Protein AF-A0A1L7NMD7-F1 (afdb_monomer)

Radius of gyration: 13.98 Å; Cα contacts (8 Å, |Δi|>4): 120; chains: 1; bounding box: 29×30×45 Å

Nearest PDB structures (foldseek):
  2lnh-assembly1_B  TM=7.136E-01  e=2.552E+00  Homo sapiens
  7uwy-assembly1_A  TM=5.255E-01  e=3.403E+00  synthetic construct
  7tpm-assembly1_A  TM=3.842E-01  e=9.051E+00  Borreliella burgdorferi
  3asi-assembly1_A  TM=2.405E-01  e=6.050E+00  Bos taurus

Secondary structure (DSSP, 8-state):
----------PPPPPTT-EEEETTEEEEEEE---SSEEEEEEETTEEEEEEEBTTTB--EEEE------

Mean predicted aligned error: 8.28 Å

Foldseek 3Di:
DDDDPDPLPWADWADFQWWKDWPRWIWGFHDTPTGQAWTWTATPNDIDTDGDDPPDTHIGTPGHPDPPD

pLDDT: mean 80.5, std 16.06, range [46.31, 97.31]

Organism: Pseudomonas putida (NCBI:txid303)

Solvent-accessible surface area (backbone atoms only — not comparable to full-atom values): 4296 Å² total; per-residue (Å²): 139,81,80,82,73,76,71,78,77,56,42,76,50,61,59,67,55,19,31,30,37,44,98,88,44,64,29,33,31,66,44,45,86,31,42,79,40,65,34,32,28,37,41,96,88,43,79,49,75,44,74,53,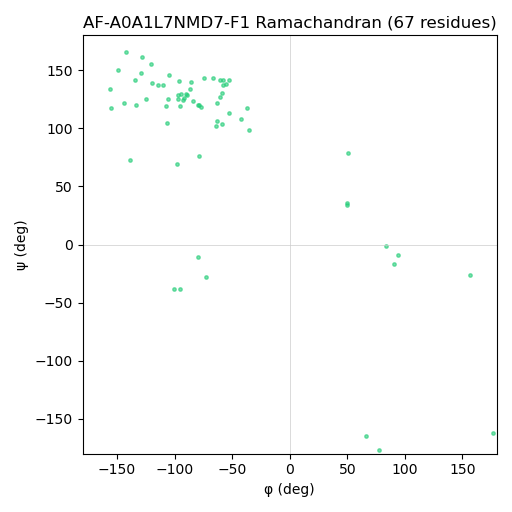49,93,90,79,56,76,73,43,83,76,44,70,58,81,78,82,122

Sequence (69 aa):
MDSSQPDDQARLPLPVGAVIEYCGDLAVVVRDPGGEGRLTVKVRGCVTQWRWTHEGVSCSVVSIPGCKR

Structure (mmCIF, N/CA/C/O backbone):
data_AF-A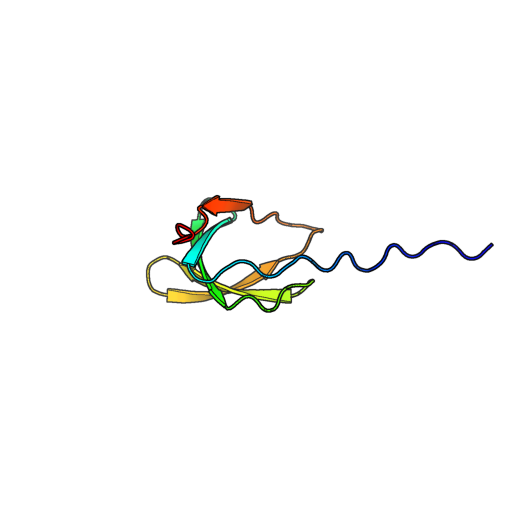0A1L7NMD7-F1
#
_entry.id   AF-A0A1L7NMD7-F1
#
loop_
_atom_site.group_PDB
_atom_site.id
_atom_site.type_symbol
_atom_site.label_atom_id
_atom_site.label_alt_id
_atom_site.label_comp_id
_atom_site.label_asym_id
_atom_site.label_entity_id
_atom_site.label_seq_id
_atom_site.pdbx_PDB_ins_code
_atom_site.Cartn_x
_atom_site.Cartn_y
_atom_site.Cartn_z
_atom_site.occupancy
_atom_site.B_iso_or_equiv
_atom_site.auth_seq_id
_atom_site.auth_comp_id
_atom_site.auth_asym_id
_atom_site.auth_atom_id
_atom_site.pdbx_PDB_model_num
ATOM 1 N N . MET A 1 1 ? 20.258 9.061 -34.930 1.00 55.91 1 MET A N 1
ATOM 2 C CA . MET A 1 1 ? 18.951 8.689 -34.360 1.00 55.91 1 MET A CA 1
ATOM 3 C C . MET A 1 1 ? 19.238 7.637 -33.318 1.00 55.91 1 MET A C 1
ATOM 5 O O . MET A 1 1 ? 19.557 6.524 -33.696 1.00 55.91 1 MET A O 1
ATOM 9 N N . ASP A 1 2 ? 19.232 8.027 -32.053 1.00 47.16 2 ASP A N 1
ATOM 10 C CA . ASP A 1 2 ? 19.214 7.104 -30.917 1.00 47.16 2 ASP A CA 1
ATOM 11 C C . ASP A 1 2 ? 18.224 7.748 -29.934 1.00 47.16 2 ASP A C 1
ATOM 13 O O . ASP A 1 2 ? 18.536 8.740 -29.286 1.00 47.16 2 ASP A O 1
ATOM 17 N N . SER A 1 3 ? 16.937 7.678 -30.284 1.00 49.12 3 SER A N 1
ATOM 18 C CA . SER A 1 3 ? 15.980 6.762 -29.658 1.00 49.12 3 SER A CA 1
ATOM 19 C C . SER A 1 3 ? 16.042 6.875 -28.139 1.00 49.12 3 SER A C 1
ATOM 21 O O . SER A 1 3 ? 16.648 6.063 -27.457 1.00 49.12 3 SER A O 1
ATOM 23 N N . SER A 1 4 ? 15.397 7.927 -27.638 1.00 57.00 4 SER A N 1
ATOM 24 C CA . SER A 1 4 ? 15.054 8.142 -26.238 1.00 57.00 4 SER A CA 1
ATOM 25 C C . SER A 1 4 ? 14.543 6.847 -25.596 1.00 57.00 4 SER A C 1
ATOM 27 O O . SER A 1 4 ? 13.424 6.423 -25.879 1.00 57.00 4 SER A O 1
ATOM 29 N N . GLN A 1 5 ? 15.333 6.220 -24.724 1.00 56.41 5 GLN A N 1
ATOM 30 C CA . GLN A 1 5 ? 14.755 5.356 -23.699 1.00 56.41 5 GLN A CA 1
ATOM 31 C C . GLN A 1 5 ? 14.207 6.307 -22.634 1.00 56.41 5 GLN A C 1
ATOM 33 O O . GLN A 1 5 ? 14.986 7.112 -22.120 1.00 56.41 5 GLN A O 1
ATOM 38 N N . PRO A 1 6 ? 12.891 6.326 -22.357 1.00 50.34 6 PRO A N 1
ATOM 39 C CA . PRO A 1 6 ? 12.399 7.134 -21.258 1.00 50.34 6 PRO A CA 1
ATOM 40 C C . PRO A 1 6 ? 13.077 6.593 -20.006 1.00 50.34 6 PRO A C 1
ATOM 42 O O . PRO A 1 6 ? 13.064 5.380 -19.792 1.00 50.34 6 PRO A O 1
ATOM 45 N N . ASP A 1 7 ? 13.716 7.480 -19.242 1.00 51.34 7 ASP A N 1
ATOM 46 C CA . ASP A 1 7 ? 14.149 7.191 -17.885 1.00 51.34 7 ASP A CA 1
ATOM 47 C C . ASP A 1 7 ? 13.084 6.323 -17.225 1.00 51.34 7 ASP A C 1
ATOM 49 O O . ASP A 1 7 ? 11.920 6.727 -17.137 1.00 51.34 7 ASP A O 1
ATOM 53 N N . ASP A 1 8 ? 13.498 5.113 -16.855 1.00 51.91 8 ASP A N 1
ATOM 54 C CA . ASP A 1 8 ? 12.846 4.220 -15.910 1.00 51.91 8 ASP A CA 1
ATOM 55 C C . ASP A 1 8 ? 12.237 5.117 -14.829 1.00 51.91 8 ASP A C 1
ATOM 57 O O . ASP A 1 8 ? 12.971 5.711 -14.033 1.00 51.91 8 ASP A O 1
ATOM 61 N N . GLN A 1 9 ? 10.934 5.408 -14.939 1.00 53.69 9 GLN A N 1
ATOM 62 C CA . GLN A 1 9 ? 10.333 6.580 -14.304 1.00 53.69 9 GLN A CA 1
ATOM 63 C C . GLN A 1 9 ? 10.143 6.230 -12.832 1.00 53.69 9 GLN A C 1
ATOM 65 O O . GLN A 1 9 ? 9.065 5.840 -12.385 1.00 53.69 9 GLN A O 1
ATOM 70 N N . ALA A 1 10 ? 11.254 6.257 -12.098 1.00 63.12 10 ALA A N 1
ATOM 71 C CA . ALA A 1 10 ? 11.387 5.666 -10.791 1.00 63.12 10 ALA A CA 1
ATOM 72 C C . ALA A 1 10 ? 10.421 6.381 -9.855 1.00 63.12 10 ALA A C 1
ATOM 74 O O . ALA A 1 10 ? 10.607 7.539 -9.477 1.00 63.12 10 ALA A O 1
ATOM 75 N N . ARG A 1 11 ? 9.340 5.684 -9.510 1.00 79.69 11 ARG A N 1
ATOM 76 C CA . ARG A 1 11 ? 8.304 6.216 -8.636 1.00 79.69 11 ARG A CA 1
ATOM 77 C C . ARG A 1 11 ? 8.925 6.624 -7.301 1.00 79.69 11 ARG A C 1
ATOM 79 O O . ARG A 1 11 ? 9.702 5.876 -6.706 1.00 79.69 11 ARG A O 1
ATOM 86 N N . LEU A 1 12 ? 8.526 7.782 -6.784 1.00 85.12 12 LEU A N 1
ATOM 87 C CA . LEU A 1 12 ? 8.900 8.183 -5.432 1.00 85.12 12 LEU A CA 1
ATOM 88 C C . LEU A 1 12 ? 8.366 7.178 -4.399 1.00 85.12 12 LEU A C 1
ATOM 90 O O . LEU A 1 12 ? 7.229 6.718 -4.545 1.00 85.12 12 LEU A O 1
ATOM 94 N N . PRO A 1 13 ? 9.136 6.860 -3.343 1.00 89.69 13 PRO A N 1
ATOM 95 C CA . PRO A 1 13 ? 8.662 6.020 -2.252 1.00 89.69 13 PRO A CA 1
ATOM 96 C C . PRO A 1 13 ? 7.345 6.527 -1.653 1.00 89.69 13 PRO A C 1
ATOM 98 O O . PRO A 1 13 ? 7.154 7.729 -1.463 1.00 89.69 13 PRO A O 1
ATOM 101 N N . LEU A 1 14 ? 6.452 5.607 -1.299 1.00 89.88 14 LEU A N 1
ATOM 102 C CA . LEU A 1 14 ? 5.280 5.901 -0.493 1.00 89.88 14 LEU A CA 1
ATOM 103 C C . LEU A 1 14 ? 5.687 6.111 0.966 1.00 89.88 14 LEU A C 1
ATOM 105 O O . LEU A 1 14 ? 6.547 5.393 1.487 1.00 89.88 14 LEU A O 1
ATOM 109 N N . PRO A 1 15 ? 5.028 7.045 1.664 1.00 92.56 15 PRO A N 1
ATOM 110 C CA . PRO A 1 15 ? 5.273 7.240 3.078 1.00 92.56 15 PRO A CA 1
ATOM 111 C C . PRO A 1 15 ? 4.807 6.026 3.889 1.00 92.56 15 PRO A C 1
ATOM 113 O O . PRO A 1 15 ? 3.767 5.421 3.615 1.00 92.56 15 PRO A O 1
ATOM 116 N N . VAL A 1 16 ? 5.564 5.703 4.939 1.00 94.00 16 VAL A N 1
ATOM 117 C CA . VAL A 1 16 ? 5.176 4.686 5.923 1.00 94.00 16 VAL A CA 1
ATOM 118 C C . VAL A 1 16 ? 3.844 5.078 6.555 1.00 94.00 16 VAL A C 1
ATOM 120 O O . VAL A 1 16 ? 3.676 6.202 7.018 1.00 94.00 16 VAL A O 1
ATOM 123 N N . GLY A 1 17 ? 2.905 4.138 6.583 1.00 94.75 17 GLY A N 1
ATOM 124 C CA . GLY A 1 17 ? 1.543 4.333 7.066 1.00 94.75 17 GLY A CA 1
ATOM 125 C C . GLY A 1 17 ? 0.531 4.690 5.977 1.00 94.75 17 GLY A C 1
ATOM 126 O O . GLY A 1 17 ? -0.659 4.709 6.282 1.00 94.75 17 GLY A O 1
ATOM 127 N N . ALA A 1 18 ? 0.957 4.973 4.738 1.00 94.38 18 ALA A N 1
ATOM 128 C CA . ALA A 1 18 ? 0.019 5.175 3.634 1.00 94.38 18 ALA A CA 1
ATOM 129 C C . ALA A 1 18 ? -0.855 3.937 3.441 1.00 94.38 18 ALA A C 1
ATOM 131 O O . ALA A 1 18 ? -0.371 2.811 3.569 1.00 94.38 18 ALA A O 1
ATOM 132 N N . VAL A 1 19 ? -2.131 4.140 3.127 1.00 94.75 19 VAL A N 1
ATOM 133 C CA . VAL A 1 19 ? -3.038 3.050 2.773 1.00 94.75 19 VAL A CA 1
ATOM 134 C C . VAL A 1 19 ? -3.107 2.962 1.263 1.00 94.75 19 VAL A C 1
ATOM 136 O O . VAL A 1 19 ? -3.357 3.963 0.590 1.00 94.75 19 VAL A O 1
ATOM 139 N N . ILE A 1 20 ? -2.901 1.760 0.743 1.00 92.94 20 ILE A N 1
ATOM 140 C CA . ILE A 1 20 ? -3.050 1.446 -0.672 1.00 92.94 20 ILE A CA 1
ATOM 141 C C . ILE A 1 20 ? -4.098 0.360 -0.876 1.00 92.94 20 ILE A C 1
ATOM 143 O O . ILE A 1 20 ? -4.342 -0.446 0.021 1.00 92.94 20 ILE A O 1
ATOM 147 N N . GLU A 1 21 ? -4.681 0.331 -2.065 1.00 91.44 21 GLU A N 1
ATOM 148 C CA . GLU A 1 21 ? -5.600 -0.711 -2.509 1.00 91.44 21 GLU A CA 1
ATOM 149 C C . GLU A 1 21 ? -4.993 -1.495 -3.672 1.00 91.44 21 GLU A C 1
ATOM 151 O O . GLU A 1 21 ? -4.424 -0.914 -4.603 1.00 91.44 21 GLU A O 1
ATOM 156 N N . TYR A 1 22 ? -5.143 -2.818 -3.616 1.00 87.50 22 TYR A N 1
ATOM 157 C CA . TYR A 1 22 ? -4.772 -3.735 -4.685 1.00 87.50 22 TYR A CA 1
ATOM 158 C C . TYR A 1 22 ? -5.769 -4.888 -4.765 1.00 87.50 22 TYR A C 1
ATOM 160 O O . TYR A 1 22 ? -5.957 -5.608 -3.786 1.00 87.50 22 TYR A O 1
ATOM 168 N N . CYS A 1 23 ? -6.408 -5.075 -5.922 1.00 87.00 23 CYS A N 1
ATOM 169 C CA . CYS A 1 23 ? -7.409 -6.129 -6.137 1.00 87.00 23 CYS A CA 1
ATOM 170 C C . CYS A 1 23 ? -8.508 -6.188 -5.047 1.00 87.00 23 CYS A C 1
ATOM 172 O O . CYS A 1 23 ? -8.987 -7.268 -4.711 1.00 87.00 23 CYS A O 1
ATOM 174 N N . GLY A 1 24 ? -8.894 -5.034 -4.488 1.00 88.19 24 GLY A N 1
ATOM 175 C CA . GLY A 1 24 ? -9.894 -4.919 -3.418 1.00 88.19 24 GLY A CA 1
ATOM 176 C C . GLY A 1 24 ? -9.367 -5.146 -1.995 1.00 88.19 24 GLY A C 1
ATOM 177 O O . GLY A 1 24 ? -10.130 -5.017 -1.039 1.00 88.19 24 GLY A O 1
ATOM 178 N N . ASP A 1 25 ? -8.079 -5.457 -1.820 1.00 90.75 25 ASP A N 1
ATOM 179 C CA . ASP A 1 25 ? -7.444 -5.543 -0.506 1.00 90.75 25 ASP A CA 1
ATOM 180 C C . ASP A 1 25 ? -6.768 -4.222 -0.124 1.00 90.75 25 ASP A C 1
ATOM 182 O O . ASP A 1 25 ? -5.943 -3.680 -0.864 1.00 90.75 25 ASP A O 1
ATOM 186 N N . LEU A 1 26 ? -7.080 -3.737 1.081 1.00 94.62 26 LEU A N 1
ATOM 187 C CA . LEU A 1 26 ? -6.423 -2.581 1.686 1.00 94.62 26 LEU A CA 1
ATOM 188 C C . LEU A 1 26 ? -5.165 -3.002 2.447 1.00 94.62 26 LEU A C 1
ATOM 190 O O . LEU A 1 26 ? -5.181 -3.929 3.266 1.00 94.62 26 LEU A O 1
ATOM 194 N N . ALA A 1 27 ? -4.085 -2.263 2.219 1.00 94.81 27 ALA A N 1
ATOM 195 C CA . ALA A 1 27 ? -2.784 -2.520 2.808 1.00 94.81 27 ALA A CA 1
ATOM 196 C C . ALA A 1 27 ? -2.154 -1.241 3.352 1.00 94.81 27 ALA A C 1
ATOM 198 O O . ALA A 1 27 ? -2.235 -0.185 2.731 1.00 94.81 27 ALA A O 1
ATOM 199 N N . VAL A 1 28 ? -1.482 -1.342 4.498 1.00 96.25 28 VAL A N 1
ATOM 200 C CA . VAL A 1 28 ? -0.723 -0.228 5.080 1.00 96.25 28 VAL A CA 1
ATOM 201 C C . VAL A 1 28 ? 0.742 -0.366 4.696 1.00 96.25 28 VAL A C 1
ATOM 203 O O . VAL A 1 28 ? 1.353 -1.396 4.977 1.00 96.25 28 VAL A O 1
ATOM 206 N N . VAL A 1 29 ? 1.328 0.664 4.095 1.00 94.69 29 VAL A N 1
ATOM 207 C CA . VAL A 1 29 ? 2.751 0.708 3.752 1.00 94.69 29 VAL A CA 1
ATOM 208 C C . VAL A 1 29 ? 3.592 0.645 5.022 1.00 94.69 29 VAL A C 1
ATOM 210 O O . VAL A 1 29 ? 3.481 1.493 5.902 1.00 94.69 29 VAL A O 1
ATOM 213 N N . VAL A 1 30 ? 4.461 -0.357 5.108 1.00 96.19 30 VAL A N 1
ATOM 214 C CA . VAL A 1 30 ? 5.426 -0.520 6.206 1.00 96.19 30 VAL A CA 1
ATOM 215 C C . VAL A 1 30 ? 6.809 -0.043 5.773 1.00 96.19 30 VA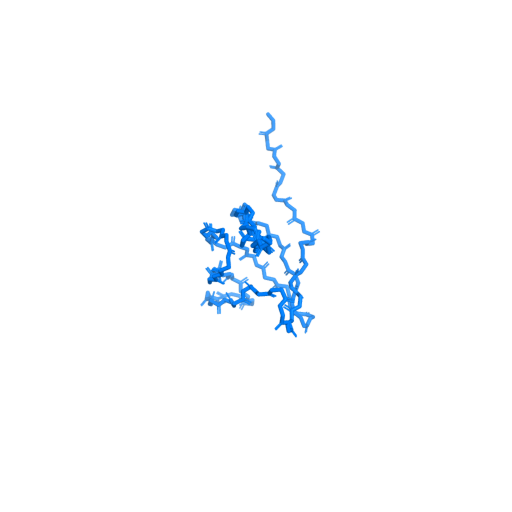L A C 1
ATOM 217 O O . VAL A 1 30 ? 7.526 0.566 6.561 1.00 96.19 30 VAL A O 1
ATOM 220 N N . ARG A 1 31 ? 7.192 -0.310 4.519 1.00 93.81 31 ARG A N 1
ATOM 221 C CA . ARG A 1 31 ? 8.452 0.148 3.928 1.00 93.81 31 ARG A CA 1
ATOM 222 C C . ARG A 1 31 ? 8.330 0.193 2.415 1.00 93.81 31 ARG A C 1
ATOM 224 O O . ARG A 1 31 ? 7.920 -0.794 1.810 1.00 93.81 31 ARG A O 1
ATOM 231 N N . ASP A 1 32 ? 8.788 1.285 1.825 1.00 92.06 32 ASP A N 1
ATOM 232 C CA . ASP A 1 32 ? 8.873 1.447 0.381 1.00 92.06 32 ASP A CA 1
ATOM 233 C C . ASP A 1 32 ? 10.244 2.021 -0.001 1.00 92.06 32 ASP A C 1
ATOM 235 O O . ASP A 1 32 ? 10.594 3.093 0.492 1.00 92.06 32 ASP A O 1
ATOM 239 N N . PRO A 1 33 ? 11.058 1.323 -0.810 1.00 87.94 33 PRO A N 1
ATOM 240 C CA . PRO A 1 33 ? 12.315 1.870 -1.311 1.00 87.94 33 PRO A CA 1
ATOM 241 C C . PRO A 1 33 ? 12.138 2.835 -2.500 1.00 87.94 33 PRO A C 1
ATOM 243 O O . PRO A 1 33 ? 13.105 3.504 -2.853 1.00 87.94 33 PRO A O 1
ATOM 246 N N . GLY A 1 34 ? 10.944 2.932 -3.100 1.00 85.62 34 GLY A N 1
ATOM 247 C CA . GLY A 1 34 ? 10.734 3.640 -4.368 1.00 85.62 34 GLY A CA 1
ATOM 248 C C . GLY A 1 34 ? 11.196 2.833 -5.586 1.00 85.62 34 GLY A C 1
ATOM 249 O O . GLY A 1 34 ? 11.611 1.679 -5.462 1.00 85.62 34 GLY A O 1
ATOM 250 N N . GLY A 1 35 ? 11.096 3.449 -6.764 1.00 81.25 35 GLY A N 1
ATOM 251 C CA . GLY A 1 35 ? 11.387 2.826 -8.055 1.00 81.25 35 GLY A CA 1
ATOM 252 C C . GLY A 1 35 ? 10.419 1.698 -8.423 1.00 81.25 35 GLY A C 1
ATOM 253 O O . GLY A 1 35 ? 9.346 1.548 -7.825 1.00 81.25 35 GLY A O 1
ATOM 254 N N . GLU A 1 36 ? 10.817 0.894 -9.409 1.00 72.75 36 GLU A N 1
ATOM 255 C CA . GLU A 1 36 ? 10.200 -0.404 -9.668 1.00 72.75 36 GLU A CA 1
ATOM 256 C C . GLU A 1 36 ? 10.747 -1.434 -8.680 1.00 72.75 36 GLU A C 1
ATOM 258 O O . GLU A 1 36 ? 11.952 -1.682 -8.594 1.00 72.75 36 GLU A O 1
ATOM 263 N N . GLY A 1 37 ? 9.873 -2.039 -7.877 1.00 75.38 37 GLY A N 1
ATOM 264 C CA . GLY A 1 37 ? 10.376 -2.895 -6.818 1.00 75.38 37 GLY A CA 1
ATOM 265 C C . GLY A 1 37 ? 9.340 -3.488 -5.888 1.00 75.38 37 GLY A C 1
ATOM 266 O O . GLY A 1 37 ? 8.150 -3.612 -6.189 1.00 75.38 37 GLY A O 1
ATOM 267 N N . ARG A 1 38 ? 9.852 -3.935 -4.740 1.00 86.62 38 ARG A N 1
ATOM 268 C CA . ARG A 1 38 ? 9.064 -4.574 -3.690 1.00 86.62 38 ARG A CA 1
ATOM 269 C C . ARG A 1 38 ? 8.667 -3.543 -2.643 1.00 86.62 38 ARG A C 1
ATOM 271 O O . ARG A 1 38 ? 9.525 -2.990 -1.957 1.00 86.62 38 ARG A O 1
ATOM 278 N N . LEU A 1 39 ? 7.366 -3.369 -2.487 1.00 89.75 39 LEU A N 1
ATOM 279 C CA . LEU A 1 39 ? 6.738 -2.638 -1.402 1.00 89.75 39 LEU A CA 1
ATOM 280 C C . LEU A 1 39 ? 6.446 -3.614 -0.256 1.00 89.75 39 LEU A C 1
ATOM 282 O O . LEU A 1 39 ? 5.825 -4.652 -0.476 1.00 89.75 39 LEU A O 1
ATOM 286 N N . THR A 1 40 ? 6.845 -3.295 0.972 1.00 95.06 40 THR A N 1
ATOM 287 C CA . THR A 1 40 ? 6.423 -4.064 2.151 1.00 95.06 40 THR A CA 1
ATOM 288 C C . THR A 1 40 ? 5.178 -3.426 2.747 1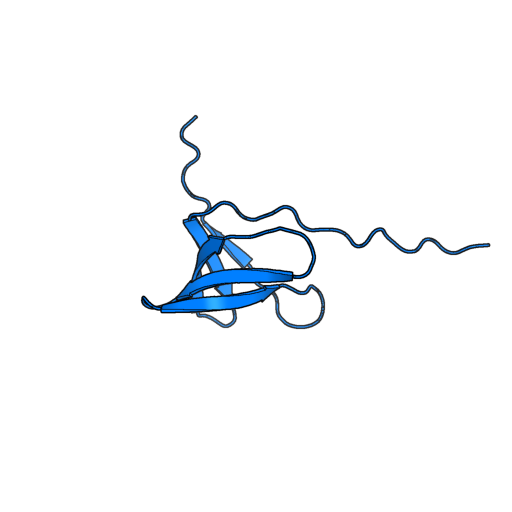.00 95.06 40 THR A C 1
ATOM 290 O O . THR A 1 40 ? 5.198 -2.253 3.131 1.00 95.06 40 THR A O 1
ATOM 293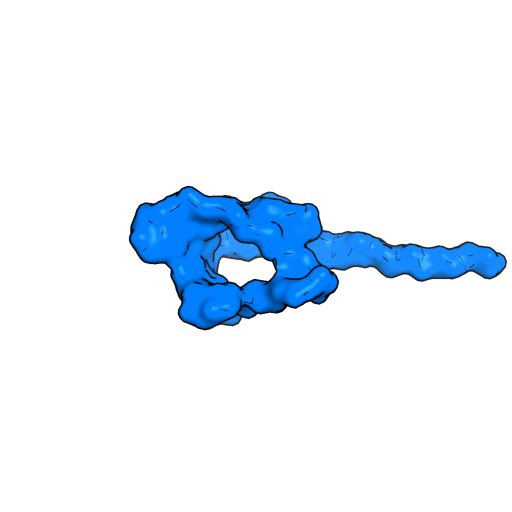 N N . VAL A 1 41 ? 4.114 -4.212 2.887 1.00 95.12 41 VAL A N 1
ATOM 294 C CA . VAL A 1 41 ? 2.826 -3.770 3.425 1.00 95.12 41 VAL A CA 1
ATOM 295 C C . VAL A 1 41 ? 2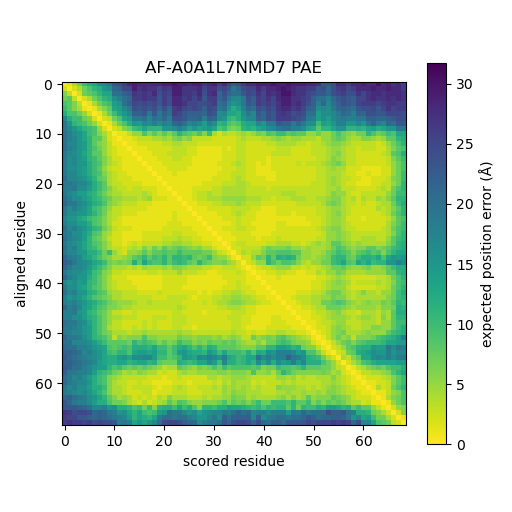.330 -4.670 4.550 1.00 95.12 41 VAL A C 1
ATOM 297 O O . VAL A 1 41 ? 2.753 -5.818 4.685 1.00 95.12 41 VAL A O 1
ATOM 300 N N . LYS A 1 42 ? 1.397 -4.156 5.349 1.00 97.31 42 LYS A N 1
ATOM 301 C CA . LYS A 1 42 ? 0.613 -4.922 6.314 1.00 97.31 42 LYS A CA 1
ATOM 302 C C . LYS A 1 42 ? -0.824 -5.056 5.815 1.00 97.31 42 LYS A C 1
ATOM 304 O O . LYS A 1 42 ? -1.514 -4.051 5.666 1.00 97.31 42 LYS A O 1
ATOM 309 N N . VAL A 1 43 ? -1.271 -6.291 5.606 1.00 94.81 43 VAL A N 1
ATOM 310 C CA . VAL A 1 43 ? -2.615 -6.652 5.124 1.00 94.81 43 VAL A CA 1
ATOM 311 C C . VAL A 1 43 ? -3.231 -7.610 6.129 1.00 94.81 43 VAL A C 1
ATOM 313 O O . VAL A 1 43 ? -2.620 -8.623 6.465 1.00 94.81 43 VAL A O 1
ATOM 316 N N . ARG A 1 44 ? -4.423 -7.288 6.647 1.00 92.62 44 ARG A N 1
ATOM 317 C CA . ARG A 1 44 ? -5.168 -8.145 7.598 1.00 92.62 44 ARG A CA 1
ATOM 318 C C . ARG A 1 44 ? -4.322 -8.643 8.788 1.00 92.62 44 ARG A C 1
ATOM 320 O O . ARG A 1 44 ? -4.475 -9.763 9.254 1.00 92.6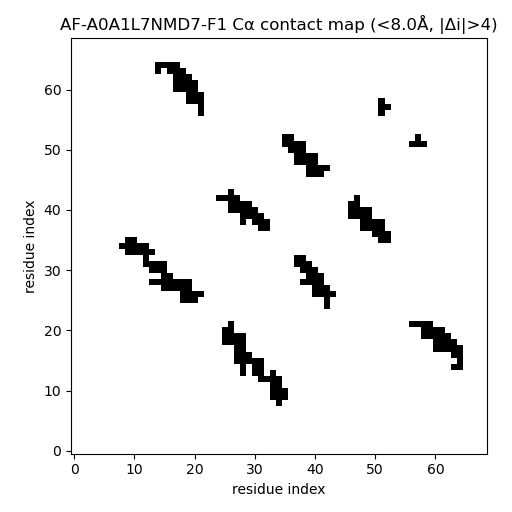2 44 ARG A O 1
ATOM 327 N N . GLY A 1 45 ? -3.403 -7.806 9.275 1.00 92.31 45 GLY A N 1
ATOM 328 C CA . GLY A 1 45 ? -2.514 -8.136 10.396 1.00 92.31 45 GLY A CA 1
ATOM 329 C C . GLY A 1 45 ? -1.174 -8.772 10.008 1.00 92.31 45 GLY A C 1
ATOM 330 O O . GLY A 1 45 ? -0.242 -8.705 10.806 1.00 92.31 45 GLY A O 1
ATOM 331 N N . CYS A 1 46 ? -1.031 -9.289 8.788 1.00 95.50 46 CYS A N 1
ATOM 332 C CA . CYS A 1 46 ? 0.181 -9.946 8.301 1.00 95.50 46 CYS A CA 1
ATOM 333 C C . CYS A 1 46 ? 1.064 -8.983 7.500 1.00 95.50 46 CYS A C 1
ATOM 335 O O . CYS A 1 46 ? 0.564 -8.182 6.712 1.00 95.50 46 CYS A O 1
ATOM 337 N N . VAL A 1 47 ? 2.384 -9.075 7.677 1.00 96.81 47 VAL A N 1
ATOM 338 C CA . VAL A 1 47 ? 3.357 -8.322 6.870 1.00 96.81 47 VAL A CA 1
ATOM 339 C C . VAL A 1 47 ? 3.725 -9.145 5.639 1.00 96.81 47 VAL A C 1
ATOM 341 O O . VAL A 1 47 ? 4.090 -10.311 5.765 1.00 96.81 47 VAL A O 1
ATOM 344 N N . THR A 1 48 ? 3.631 -8.542 4.457 1.00 95.25 48 THR A N 1
ATOM 345 C CA . THR A 1 48 ? 3.926 -9.189 3.174 1.00 95.25 48 THR A CA 1
ATOM 346 C C . THR A 1 48 ? 4.613 -8.223 2.206 1.00 95.25 48 THR A C 1
ATOM 348 O O . THR A 1 48 ? 4.641 -7.012 2.433 1.00 95.25 48 THR A O 1
ATOM 351 N N . GLN A 1 49 ? 5.198 -8.759 1.135 1.00 92.81 49 GLN A N 1
ATOM 352 C CA . GLN A 1 49 ? 5.799 -7.978 0.057 1.00 92.81 49 GLN A CA 1
ATOM 353 C C . GLN A 1 49 ? 4.907 -8.011 -1.179 1.00 92.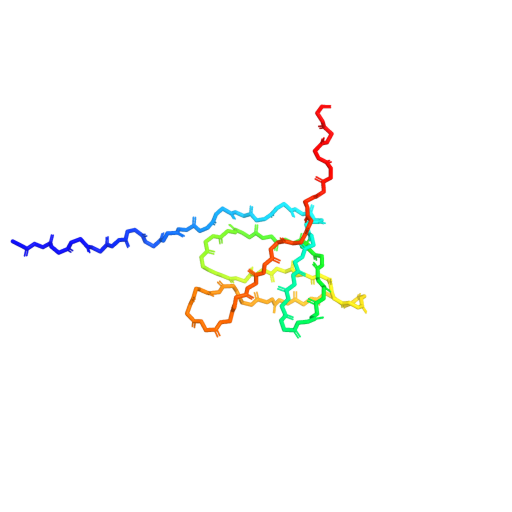81 49 GLN A C 1
ATOM 355 O O . GLN A 1 49 ? 4.593 -9.083 -1.693 1.00 92.81 49 GLN A O 1
ATOM 360 N N . TRP A 1 50 ? 4.547 -6.835 -1.676 1.00 89.81 50 TRP A N 1
ATOM 361 C CA . TRP A 1 50 ? 3.852 -6.648 -2.942 1.00 89.81 50 TRP A CA 1
ATOM 362 C C . TRP A 1 50 ? 4.822 -6.122 -3.991 1.00 89.81 50 TRP A C 1
ATOM 364 O O . TRP A 1 50 ? 5.757 -5.379 -3.686 1.00 89.81 50 TRP A O 1
ATOM 374 N N . ARG A 1 51 ? 4.616 -6.534 -5.240 1.00 84.50 51 ARG A N 1
ATOM 375 C CA . ARG A 1 51 ? 5.344 -5.988 -6.383 1.00 84.50 51 ARG A CA 1
ATOM 376 C C . ARG A 1 51 ? 4.529 -4.831 -6.946 1.00 84.50 51 ARG A C 1
ATOM 378 O O . ARG A 1 51 ? 3.357 -5.010 -7.252 1.00 84.50 51 ARG A O 1
ATOM 385 N N . TRP A 1 52 ? 5.163 -3.671 -7.070 1.00 78.12 52 TRP A N 1
ATOM 386 C CA . TRP A 1 52 ? 4.571 -2.501 -7.706 1.00 78.12 52 TRP A CA 1
ATOM 387 C C . TRP A 1 52 ? 5.232 -2.322 -9.068 1.00 78.12 52 TRP A C 1
ATOM 389 O O . TRP A 1 52 ? 6.387 -1.908 -9.140 1.00 78.12 52 TRP A O 1
ATOM 399 N N . THR A 1 53 ? 4.516 -2.673 -10.131 1.00 71.88 53 THR A N 1
ATOM 400 C CA . THR A 1 53 ? 4.955 -2.516 -11.527 1.00 71.88 53 THR A CA 1
ATOM 401 C C . THR A 1 53 ? 3.871 -1.806 -12.318 1.00 71.88 53 THR A C 1
ATOM 403 O O . THR A 1 53 ? 2.686 -1.988 -12.037 1.00 71.88 53 THR A O 1
ATOM 406 N N . HIS A 1 54 ? 4.263 -1.017 -13.316 1.00 60.56 54 HIS A N 1
ATOM 407 C CA . HIS A 1 54 ? 3.311 -0.319 -14.181 1.00 60.56 54 HIS A CA 1
ATOM 408 C C . HIS A 1 54 ? 2.606 -1.283 -15.163 1.00 60.56 54 HIS A C 1
ATOM 410 O O . HIS A 1 54 ? 1.444 -1.083 -15.509 1.00 60.56 54 HIS A O 1
ATOM 416 N N . GLU A 1 55 ? 3.264 -2.386 -15.543 1.00 61.81 55 GLU A N 1
ATOM 417 C CA . GLU A 1 55 ? 2.764 -3.370 -16.515 1.00 61.81 55 GLU A CA 1
ATOM 418 C C . GLU A 1 55 ? 2.107 -4.606 -15.877 1.00 61.81 55 GLU A C 1
ATOM 420 O O . GLU A 1 55 ? 2.623 -5.720 -15.951 1.00 61.81 55 GLU A O 1
ATOM 425 N N . GLY A 1 56 ? 0.938 -4.450 -15.257 1.00 60.03 56 GLY A N 1
ATOM 426 C CA . GLY A 1 56 ? 0.053 -5.616 -15.134 1.00 60.03 56 GLY A CA 1
ATOM 427 C C . GLY A 1 56 ? -0.958 -5.583 -14.012 1.00 60.03 56 GLY A C 1
ATOM 428 O O . GLY A 1 56 ? -2.004 -6.208 -14.151 1.00 60.03 56 GLY A O 1
ATOM 429 N N . VAL A 1 57 ? -0.706 -4.851 -12.925 1.00 65.31 57 VAL A N 1
ATOM 430 C CA . VAL A 1 57 ? -1.693 -4.705 -11.853 1.00 65.31 57 VAL A CA 1
ATOM 431 C C . VAL A 1 57 ? -1.434 -3.406 -11.076 1.00 65.31 57 VAL A C 1
ATOM 433 O O . VAL A 1 57 ? -0.366 -3.220 -10.496 1.00 65.31 57 VAL A O 1
ATOM 436 N N . SER A 1 58 ? -2.392 -2.475 -11.091 1.00 71.12 58 SER A N 1
ATOM 437 C CA . SER A 1 58 ? -2.231 -1.143 -10.497 1.00 71.12 58 SER A CA 1
ATOM 438 C C . SER A 1 58 ? -2.519 -1.155 -8.993 1.00 71.12 58 SER A C 1
ATOM 440 O O . SER A 1 58 ? -3.624 -1.503 -8.579 1.00 71.12 58 SER A O 1
ATOM 442 N N . CYS A 1 59 ? -1.560 -0.715 -8.179 1.00 77.69 59 CYS A N 1
ATOM 443 C CA . CYS A 1 59 ? -1.828 -0.284 -6.805 1.00 77.69 59 CYS A CA 1
ATOM 444 C C . CYS A 1 59 ? -2.248 1.192 -6.814 1.00 77.69 59 CYS A C 1
ATOM 446 O O . CYS A 1 59 ? -1.645 1.996 -7.527 1.00 77.69 59 CYS A O 1
ATOM 448 N N . SER A 1 60 ? -3.235 1.563 -6.000 1.00 86.06 60 SER A N 1
ATOM 449 C CA . SER A 1 60 ? -3.673 2.959 -5.849 1.00 86.06 60 SER A CA 1
ATOM 450 C C . SER A 1 60 ? -3.506 3.430 -4.411 1.00 86.06 60 SER A C 1
ATOM 452 O O . SER A 1 60 ? -3.789 2.681 -3.480 1.00 86.06 60 SER A O 1
ATOM 454 N N . VAL A 1 61 ? -3.048 4.669 -4.210 1.00 87.56 61 VAL A N 1
ATOM 455 C CA . VAL A 1 61 ? -2.978 5.279 -2.873 1.00 87.56 61 VAL A CA 1
ATOM 456 C C . VAL A 1 61 ? -4.369 5.759 -2.474 1.00 87.56 61 VAL A C 1
ATOM 458 O O . VAL A 1 61 ? -4.950 6.605 -3.144 1.00 87.56 61 VAL A O 1
ATOM 461 N N . VAL A 1 62 ? -4.884 5.229 -1.367 1.00 91.25 62 VAL A N 1
ATOM 462 C CA . VAL A 1 62 ? -6.204 5.558 -0.809 1.00 91.25 62 VAL A CA 1
ATOM 463 C C . VAL A 1 62 ? -6.086 6.635 0.263 1.00 91.25 62 VAL A C 1
ATOM 465 O O . VAL A 1 62 ? -6.929 7.525 0.355 1.00 91.25 62 VAL A O 1
ATOM 468 N N . SER A 1 63 ? -5.037 6.580 1.084 1.00 90.75 63 SER A N 1
ATOM 469 C CA . SER A 1 63 ? -4.778 7.613 2.082 1.00 90.75 63 SER A CA 1
ATOM 470 C C . SER A 1 63 ? -3.292 7.786 2.353 1.00 90.75 63 SER A C 1
ATOM 472 O O . SER A 1 63 ? -2.491 6.855 2.258 1.00 90.75 63 SER A O 1
ATOM 474 N N . ILE A 1 64 ? -2.928 9.011 2.710 1.00 89.88 64 ILE A N 1
ATOM 475 C CA . ILE A 1 64 ? -1.586 9.378 3.150 1.00 89.88 64 ILE A CA 1
ATOM 476 C C . ILE A 1 64 ? -1.692 9.697 4.647 1.00 89.88 64 ILE A C 1
AT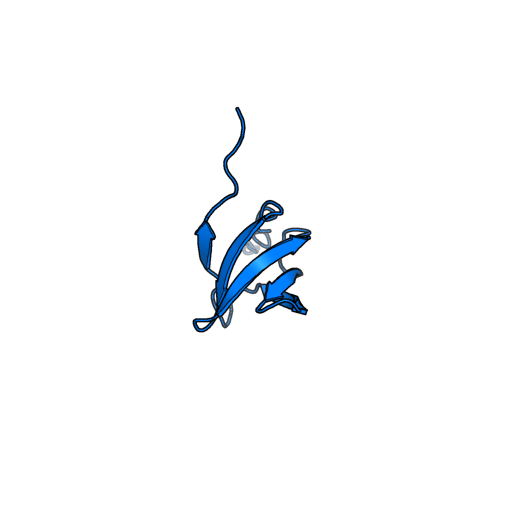OM 478 O O . ILE A 1 64 ? -2.664 10.347 5.048 1.00 89.88 64 ILE A O 1
ATOM 482 N N . PRO A 1 65 ? -0.743 9.254 5.494 1.00 84.12 65 PRO A N 1
ATOM 483 C CA . PRO A 1 65 ? -0.741 9.624 6.904 1.00 84.12 65 PRO A CA 1
ATOM 484 C C . PRO A 1 65 ? -0.745 11.142 7.014 1.00 84.12 65 PRO A C 1
ATOM 486 O O . PRO A 1 65 ? -0.029 11.808 6.266 1.00 84.12 65 PRO A O 1
ATOM 489 N N . GLY A 1 66 ? -1.529 11.695 7.939 1.00 77.19 66 GLY A N 1
ATOM 490 C CA . GLY A 1 66 ? -1.578 13.140 8.128 1.00 77.19 66 GLY A CA 1
ATOM 491 C C . GLY A 1 66 ? -0.167 13.695 8.313 1.00 77.19 66 GLY A C 1
ATOM 492 O O . GLY A 1 66 ? 0.484 13.393 9.315 1.00 77.19 66 GLY A O 1
ATOM 493 N N . CYS A 1 67 ? 0.308 14.491 7.349 1.00 52.62 67 CYS A N 1
ATOM 494 C CA . CYS A 1 67 ? 1.502 15.300 7.533 1.00 52.62 67 CYS A CA 1
ATOM 495 C C . CYS A 1 67 ? 1.217 16.207 8.729 1.00 52.62 67 CYS A C 1
ATOM 497 O O . CYS A 1 67 ? 0.456 17.168 8.607 1.00 52.62 67 CYS A O 1
ATOM 499 N N . LYS A 1 68 ? 1.789 15.898 9.896 1.00 50.28 68 LYS A N 1
ATOM 500 C CA . LYS A 1 68 ? 1.927 16.911 10.937 1.00 50.28 68 LYS A CA 1
ATOM 501 C C . LYS A 1 68 ? 2.857 17.968 10.343 1.00 50.28 68 LYS A C 1
ATOM 503 O O . LYS A 1 68 ? 4.042 17.697 10.174 1.00 50.28 68 LYS A O 1
ATOM 508 N N . ARG A 1 69 ? 2.266 19.077 9.889 1.00 46.31 69 ARG A N 1
ATOM 509 C CA . ARG A 1 69 ? 3.004 20.303 9.580 1.00 46.31 69 ARG A CA 1
ATOM 510 C C . ARG A 1 69 ? 3.631 20.841 10.856 1.00 46.31 69 ARG A C 1
ATOM 512 O O . ARG A 1 69 ? 2.997 20.661 11.921 1.00 46.31 69 ARG A O 1
#